Protein AF-A0A4Y1Z6H6-F1 (afdb_monomer_lite)

Organism: NCBI:txid2078

Sequence (70 aa):
MRVPVSISHGESVYIEIDQTDVSASDLKKLLADAPGVVLQDDPAHQIY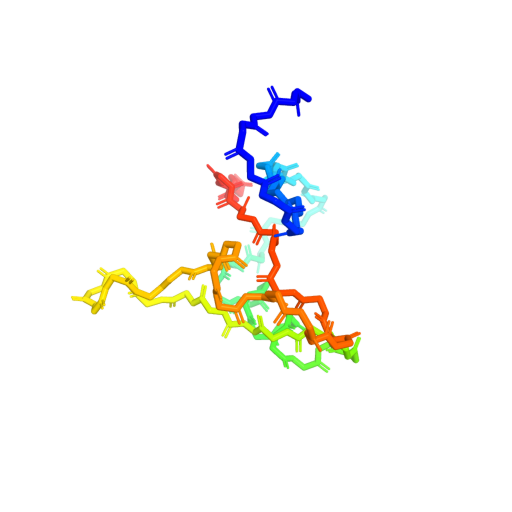PMPASASGKKRFSSVEFAGILM

Structure (mmCIF, N/CA/C/O backbone):
data_AF-A0A4Y1Z6H6-F1
#
_entry.id   AF-A0A4Y1Z6H6-F1
#
loop_
_atom_site.group_PDB
_atom_site.id
_atom_site.type_symbol
_atom_site.label_atom_id
_atom_site.label_alt_id
_atom_site.label_comp_id
_atom_site.label_asym_id
_atom_site.label_entity_id
_atom_site.label_seq_id
_atom_site.pdbx_PDB_ins_code
_atom_site.Cartn_x
_atom_site.Cartn_y
_atom_site.Cartn_z
_atom_site.occupancy
_atom_site.B_iso_or_equiv
_atom_site.auth_seq_id
_atom_site.auth_comp_id
_atom_site.auth_asym_id
_atom_site.auth_atom_id
_atom_site.pdbx_PDB_model_num
ATOM 1 N N . MET A 1 1 ? 3.056 15.680 -5.295 1.00 73.19 1 MET A N 1
ATOM 2 C CA . MET A 1 1 ? 4.497 16.041 -5.302 1.00 73.19 1 MET A CA 1
ATOM 3 C C . MET A 1 1 ? 5.185 15.291 -6.432 1.00 73.19 1 MET A C 1
ATOM 5 O O . MET A 1 1 ? 4.770 14.173 -6.706 1.00 73.19 1 MET A O 1
ATOM 9 N N . ARG A 1 2 ? 6.190 15.873 -7.102 1.00 85.56 2 ARG A N 1
ATOM 10 C CA . ARG A 1 2 ? 6.953 15.171 -8.149 1.00 85.56 2 ARG A CA 1
ATOM 11 C C . ARG A 1 2 ? 8.364 14.890 -7.653 1.00 85.56 2 ARG A C 1
ATOM 13 O O . ARG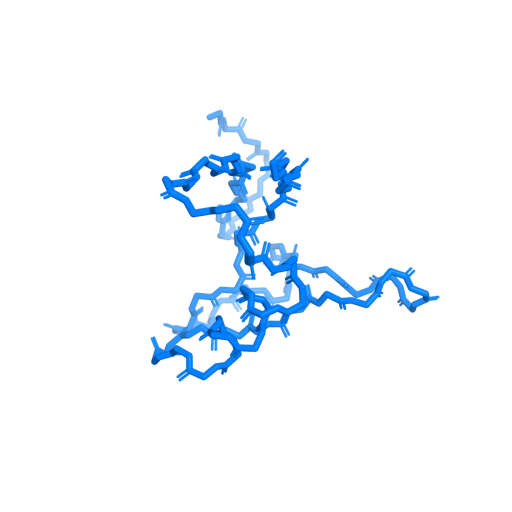 A 1 2 ? 9.059 15.800 -7.218 1.00 85.56 2 ARG A O 1
ATOM 20 N N . VAL A 1 3 ? 8.757 13.630 -7.740 1.00 85.25 3 VAL A N 1
ATOM 21 C CA . VAL A 1 3 ? 10.086 13.120 -7.394 1.00 85.25 3 VAL A CA 1
ATOM 22 C C . VAL A 1 3 ? 10.715 12.498 -8.644 1.00 85.25 3 VAL A C 1
ATOM 24 O O . VAL A 1 3 ? 9.968 12.121 -9.553 1.00 85.25 3 VAL A O 1
ATOM 27 N N . PRO A 1 4 ? 12.055 12.420 -8.748 1.00 86.88 4 PRO A N 1
ATOM 28 C CA . PRO A 1 4 ? 12.740 11.909 -9.935 1.00 86.88 4 PRO A CA 1
ATOM 29 C C . PRO A 1 4 ? 12.646 10.377 -10.023 1.00 86.88 4 PRO A C 1
ATOM 31 O O . PRO A 1 4 ? 13.629 9.657 -9.884 1.00 86.88 4 PRO A O 1
ATOM 34 N N . VAL A 1 5 ? 11.434 9.884 -10.261 1.00 83.00 5 VAL A N 1
ATOM 35 C CA . VAL A 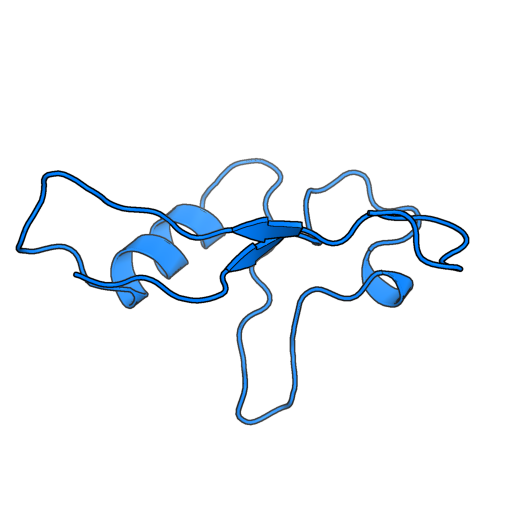1 5 ? 11.107 8.483 -10.526 1.00 83.00 5 VAL A CA 1
ATOM 36 C C . VAL A 1 5 ? 10.619 8.400 -11.969 1.00 83.00 5 VAL A C 1
ATOM 38 O O . VAL A 1 5 ? 9.777 9.192 -12.391 1.00 83.00 5 VAL A O 1
ATOM 41 N N . SER A 1 6 ? 11.190 7.483 -12.750 1.00 82.88 6 SER A N 1
ATOM 42 C CA . SER A 1 6 ? 10.946 7.400 -14.195 1.00 82.88 6 SER A CA 1
ATOM 43 C C . SER A 1 6 ? 9.530 6.932 -14.531 1.00 82.88 6 SER A C 1
ATOM 45 O O . SER A 1 6 ? 8.908 7.474 -15.442 1.00 82.88 6 SER A O 1
ATOM 47 N N . ILE A 1 7 ? 9.029 5.924 -13.814 1.00 80.94 7 ILE A N 1
ATOM 48 C CA . ILE A 1 7 ? 7.724 5.293 -14.032 1.00 80.94 7 ILE A CA 1
ATOM 49 C C . ILE A 1 7 ? 7.173 4.863 -12.663 1.00 80.94 7 ILE A C 1
ATOM 51 O O . ILE A 1 7 ? 7.906 4.263 -11.880 1.00 80.94 7 ILE A O 1
ATOM 55 N N . SER A 1 8 ? 5.882 5.123 -12.420 1.00 80.56 8 SER A N 1
ATOM 56 C CA . SER A 1 8 ? 5.121 4.900 -11.172 1.00 80.56 8 SER A CA 1
ATOM 57 C C . SER A 1 8 ? 5.059 6.098 -10.212 1.00 80.56 8 SER A C 1
ATOM 59 O O . SER A 1 8 ? 5.988 6.898 -10.110 1.00 80.56 8 SER A O 1
ATOM 61 N N . HIS A 1 9 ? 3.933 6.207 -9.503 1.00 85.19 9 HIS A N 1
ATOM 62 C CA . HIS A 1 9 ? 3.673 7.189 -8.449 1.00 85.19 9 HIS A CA 1
ATOM 63 C C . HIS A 1 9 ? 3.602 6.488 -7.097 1.00 85.19 9 HIS A C 1
ATOM 65 O O . HIS A 1 9 ? 3.093 5.377 -7.019 1.00 85.19 9 HIS A O 1
ATOM 71 N N . GLY A 1 10 ? 4.088 7.138 -6.045 1.00 84.06 10 GLY A N 1
ATOM 72 C CA . GLY A 1 10 ? 3.846 6.728 -4.665 1.00 84.06 10 GLY A CA 1
ATOM 73 C C . GLY A 1 10 ? 2.883 7.706 -4.012 1.00 84.06 10 GLY A C 1
ATOM 74 O O . GLY A 1 10 ? 3.018 8.918 -4.201 1.00 84.06 10 GLY A O 1
ATOM 75 N N . GLU A 1 11 ? 1.925 7.183 -3.259 1.00 86.94 11 GLU A N 1
ATOM 76 C CA . GLU A 1 11 ? 0.977 7.989 -2.497 1.00 86.94 11 GLU A CA 1
ATOM 77 C C . GLU A 1 11 ? 0.980 7.532 -1.047 1.00 86.94 11 GLU A C 1
ATOM 79 O O . GLU A 1 11 ? 0.886 6.340 -0.769 1.00 86.94 11 GLU A O 1
ATOM 84 N N . SER A 1 12 ? 1.097 8.505 -0.146 1.00 85.00 12 SER A N 1
ATOM 85 C CA . SER A 1 12 ? 0.925 8.321 1.286 1.00 85.00 12 SER A CA 1
ATOM 86 C C . SER A 1 12 ? -0.529 8.637 1.612 1.00 85.00 12 SER A C 1
ATOM 88 O O . SER A 1 12 ? -0.973 9.768 1.401 1.00 85.00 12 SER A O 1
ATOM 90 N N . VAL A 1 13 ? -1.277 7.629 2.058 1.00 86.00 13 VAL A N 1
ATOM 91 C CA . VAL A 1 13 ? -2.713 7.758 2.332 1.00 86.00 13 VAL A CA 1
ATOM 92 C C . VAL A 1 13 ? -2.981 7.506 3.809 1.00 86.00 13 VAL A C 1
ATOM 94 O O . VAL A 1 13 ? -2.474 6.544 4.390 1.00 86.00 13 VAL A O 1
ATOM 97 N N . TYR A 1 14 ? -3.796 8.378 4.392 1.00 83.62 14 TYR A N 1
ATOM 98 C CA . TYR A 1 14 ? -4.369 8.241 5.724 1.00 83.62 14 TYR A CA 1
ATOM 99 C C . TYR A 1 14 ? -5.888 8.118 5.580 1.00 83.62 14 TYR A C 1
ATOM 101 O O . TYR A 1 14 ? -6.484 8.829 4.768 1.00 83.62 14 TYR A O 1
ATOM 109 N N . ILE A 1 15 ? -6.495 7.188 6.316 1.00 83.81 15 ILE A N 1
ATOM 110 C CA . ILE A 1 15 ? -7.920 6.859 6.202 1.00 83.81 15 ILE A CA 1
ATOM 111 C C . ILE A 1 15 ? -8.536 6.850 7.596 1.00 83.81 15 ILE A C 1
ATOM 113 O O . ILE A 1 15 ? -7.992 6.225 8.503 1.00 83.81 15 ILE A O 1
ATOM 117 N N . GLU A 1 16 ? -9.692 7.495 7.717 1.00 87.00 16 GLU A N 1
ATOM 118 C CA . GLU A 1 16 ? -10.588 7.410 8.870 1.00 87.00 16 GLU A CA 1
ATOM 119 C C . GLU A 1 16 ? -11.847 6.643 8.459 1.00 87.00 16 GLU A C 1
ATOM 121 O O . GLU A 1 16 ? -12.293 6.729 7.310 1.00 87.00 16 GLU A O 1
ATOM 126 N N . ILE A 1 17 ? -12.408 5.874 9.387 1.00 87.56 17 ILE A N 1
ATOM 127 C CA . ILE A 1 17 ? -13.619 5.082 9.169 1.00 87.56 17 ILE A CA 1
ATOM 128 C C . ILE A 1 17 ? -14.578 5.273 10.342 1.00 87.56 17 ILE A C 1
ATOM 130 O O . ILE A 1 17 ? -14.159 5.299 11.493 1.00 87.56 17 ILE A O 1
ATOM 134 N N . ASP A 1 18 ? -15.880 5.334 10.061 1.00 90.31 18 ASP A N 1
ATOM 135 C CA . ASP A 1 18 ? -16.930 5.498 11.081 1.00 90.31 18 ASP A CA 1
ATOM 136 C C . ASP A 1 18 ? -17.262 4.176 11.814 1.00 90.31 18 ASP A C 1
ATOM 138 O O . ASP A 1 18 ? -18.420 3.881 12.113 1.00 90.31 18 ASP A O 1
ATOM 142 N N . GLN A 1 19 ? -16.263 3.322 12.055 1.00 88.12 19 GLN A N 1
ATOM 143 C CA . GLN A 1 19 ? -16.423 2.017 12.705 1.00 88.12 19 GLN A CA 1
ATOM 144 C C . GLN A 1 19 ? -15.339 1.807 13.761 1.00 88.12 19 GLN A C 1
ATOM 146 O O . GLN A 1 19 ? -14.156 1.897 13.456 1.00 88.12 19 GLN A O 1
ATOM 151 N N . THR A 1 20 ? -15.747 1.462 14.984 1.00 84.25 20 THR A N 1
ATOM 152 C CA . THR A 1 20 ? -14.839 1.302 16.135 1.00 84.25 20 THR A CA 1
ATOM 153 C C . THR A 1 20 ? -14.203 -0.084 16.239 1.00 84.25 20 THR A C 1
ATOM 155 O O . THR A 1 20 ? -13.182 -0.240 16.900 1.00 84.25 20 THR A O 1
ATOM 158 N N . ASP A 1 21 ? -14.788 -1.091 15.584 1.00 88.25 21 ASP A N 1
ATOM 159 C CA . ASP A 1 21 ? -14.412 -2.505 15.753 1.00 88.25 21 ASP A CA 1
ATOM 160 C C . ASP A 1 21 ? -13.630 -3.061 14.550 1.00 88.25 21 ASP A C 1
ATOM 162 O O . ASP A 1 21 ? -13.603 -4.268 14.307 1.00 88.25 21 ASP A O 1
ATOM 166 N N . VAL A 1 22 ? -13.003 -2.188 13.761 1.00 89.56 22 VAL A N 1
ATOM 167 C CA . VAL A 1 22 ? -12.236 -2.576 12.572 1.00 89.56 22 VAL A CA 1
ATOM 168 C C . VAL A 1 22 ? -10.751 -2.496 12.875 1.00 89.56 22 VAL A C 1
ATOM 170 O O . VAL A 1 22 ? -10.215 -1.428 13.163 1.00 89.56 22 VAL A O 1
ATOM 173 N N . SER A 1 23 ? -10.057 -3.629 12.757 1.00 89.62 23 SER A N 1
ATOM 174 C CA . SER A 1 23 ? -8.612 -3.642 12.934 1.00 89.62 23 SER A CA 1
ATOM 175 C C . SER A 1 23 ? -7.867 -3.318 11.633 1.00 89.62 23 SER A C 1
ATOM 177 O O . SER A 1 23 ? -8.348 -3.570 10.525 1.00 89.62 23 SER A O 1
ATOM 179 N N . ALA A 1 24 ? -6.612 -2.875 11.742 1.00 86.75 24 ALA A N 1
ATOM 180 C CA . ALA A 1 24 ? -5.737 -2.723 10.581 1.00 86.75 24 ALA A CA 1
ATOM 181 C C . ALA A 1 24 ? -5.543 -4.063 9.846 1.00 86.75 24 ALA A C 1
ATOM 183 O O . ALA A 1 24 ? -5.376 -4.087 8.630 1.00 86.75 24 ALA A O 1
ATOM 184 N N . SER A 1 25 ? -5.605 -5.191 10.564 1.00 89.62 25 SER A N 1
ATOM 185 C CA . SER A 1 25 ? -5.508 -6.520 9.955 1.00 89.62 25 SER A CA 1
ATOM 186 C C . SER A 1 25 ? -6.714 -6.855 9.073 1.00 89.62 25 SER A C 1
ATOM 188 O O . SER A 1 25 ? -6.554 -7.541 8.065 1.00 89.62 25 SER A O 1
ATOM 190 N N . ASP A 1 26 ? -7.898 -6.339 9.401 1.00 91.12 26 ASP A N 1
ATOM 191 C CA . ASP A 1 26 ? -9.115 -6.570 8.620 1.00 91.12 26 ASP A CA 1
ATOM 192 C C . ASP A 1 26 ? -9.090 -5.760 7.327 1.00 91.12 26 ASP A C 1
ATOM 194 O O . ASP A 1 26 ? -9.397 -6.290 6.259 1.00 91.12 26 ASP A O 1
ATOM 198 N N . LEU A 1 27 ? -8.594 -4.522 7.392 1.00 89.94 27 LEU A N 1
ATOM 199 C CA . LEU A 1 27 ? -8.340 -3.706 6.204 1.00 89.94 27 LEU A CA 1
ATOM 200 C C . LEU A 1 27 ? -7.290 -4.346 5.289 1.00 89.94 27 LEU A C 1
ATOM 202 O O . LEU A 1 27 ? -7.485 -4.387 4.076 1.00 89.94 27 LEU A O 1
ATOM 206 N N . LYS A 1 28 ? -6.212 -4.915 5.847 1.00 89.00 28 LYS A N 1
ATOM 207 C CA . LYS A 1 28 ? -5.214 -5.656 5.057 1.00 89.00 28 LYS A CA 1
ATOM 208 C C . LYS A 1 28 ? -5.837 -6.849 4.328 1.00 89.00 28 LYS A C 1
ATOM 210 O O . LYS A 1 28 ? -5.582 -7.019 3.140 1.00 89.00 28 LYS A O 1
ATOM 215 N N . LYS A 1 29 ? -6.679 -7.647 4.999 1.00 92.25 29 LYS A N 1
ATOM 216 C CA . LYS A 1 29 ? -7.394 -8.772 4.362 1.00 92.25 29 LYS A CA 1
ATOM 217 C C . LYS A 1 29 ? -8.301 -8.283 3.232 1.00 92.25 29 LYS A C 1
ATOM 219 O O . LYS A 1 29 ? -8.217 -8.795 2.123 1.00 92.25 29 LYS A O 1
ATOM 224 N N . LEU A 1 30 ? -9.094 -7.241 3.487 1.00 92.19 30 LEU A N 1
ATOM 225 C CA . LEU A 1 30 ? -9.982 -6.649 2.486 1.00 92.19 30 LEU A CA 1
ATOM 226 C C . LEU A 1 30 ? -9.210 -6.175 1.243 1.00 92.19 30 LEU A C 1
ATOM 228 O O . LEU A 1 30 ? -9.628 -6.429 0.116 1.00 92.19 30 LEU A O 1
ATOM 232 N N . LEU A 1 31 ? -8.072 -5.505 1.442 1.00 90.50 31 LEU A N 1
ATOM 233 C CA . LEU A 1 31 ? -7.215 -5.034 0.354 1.00 90.50 31 LEU A CA 1
ATOM 234 C C . LEU A 1 31 ? -6.543 -6.183 -0.404 1.00 90.50 31 LEU A C 1
ATOM 236 O O . LEU A 1 31 ? -6.370 -6.079 -1.616 1.00 90.50 31 LEU A O 1
ATOM 240 N N . ALA A 1 32 ? -6.177 -7.271 0.276 1.00 89.94 32 ALA A N 1
ATOM 241 C CA . ALA A 1 32 ? -5.622 -8.458 -0.371 1.00 89.94 32 ALA A CA 1
ATOM 242 C C . ALA A 1 32 ? -6.627 -9.121 -1.330 1.00 89.94 32 ALA A C 1
ATOM 244 O O . ALA A 1 32 ? -6.224 -9.613 -2.385 1.00 89.94 32 ALA A O 1
ATOM 245 N N . ASP A 1 33 ? -7.919 -9.075 -0.995 1.00 92.69 33 ASP A N 1
ATOM 246 C CA . ASP A 1 33 ? -8.999 -9.651 -1.803 1.00 92.69 33 ASP A CA 1
ATOM 247 C C . ASP A 1 33 ? -9.532 -8.691 -2.887 1.00 92.69 33 ASP A C 1
ATOM 249 O O . ASP A 1 33 ? -10.267 -9.099 -3.793 1.00 92.69 33 ASP A O 1
ATOM 253 N N . ALA A 1 34 ? -9.163 -7.408 -2.833 1.00 90.81 34 ALA A N 1
ATOM 254 C CA . ALA A 1 34 ? -9.675 -6.391 -3.743 1.00 90.81 34 ALA A CA 1
ATOM 255 C C . ALA A 1 34 ? -9.177 -6.595 -5.197 1.00 90.81 34 ALA A C 1
ATOM 257 O O . ALA A 1 34 ? -7.971 -6.731 -5.449 1.00 90.81 34 ALA A O 1
ATOM 258 N N . PRO A 1 35 ? -10.069 -6.555 -6.210 1.00 89.81 35 PRO A N 1
ATOM 259 C CA . PRO A 1 35 ? -9.681 -6.731 -7.605 1.00 89.81 35 PRO A CA 1
ATOM 260 C C . PRO A 1 35 ? -8.639 -5.708 -8.062 1.00 89.81 35 PRO A C 1
ATOM 262 O O . PRO A 1 35 ? -8.842 -4.500 -7.999 1.00 89.81 35 PRO A O 1
ATOM 265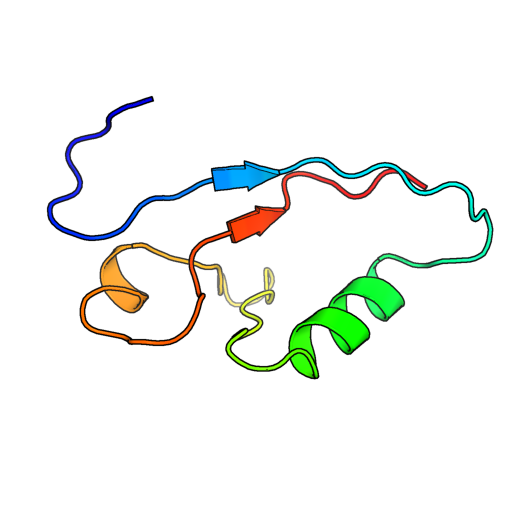 N N . GLY A 1 36 ? -7.522 -6.210 -8.587 1.00 86.25 36 GLY A N 1
ATOM 266 C CA . GLY A 1 36 ? -6.459 -5.366 -9.130 1.00 86.25 36 GLY A CA 1
ATOM 267 C C . GLY A 1 36 ? -5.506 -4.779 -8.088 1.00 86.25 36 GLY A C 1
ATOM 268 O O . GLY A 1 36 ? -4.551 -4.126 -8.502 1.00 86.25 36 GLY A O 1
ATOM 269 N N . VAL A 1 37 ? -5.696 -5.056 -6.796 1.00 89.12 37 VAL A N 1
ATOM 270 C CA . VAL A 1 37 ? -4.761 -4.697 -5.721 1.00 89.12 37 VAL A CA 1
ATOM 271 C C . VAL A 1 37 ? -3.747 -5.824 -5.517 1.00 89.12 37 VAL A C 1
ATOM 273 O O . VAL A 1 37 ? -4.039 -7.001 -5.737 1.00 89.12 37 VAL A O 1
ATOM 276 N N . VAL A 1 38 ? -2.517 -5.463 -5.153 1.00 89.00 38 VAL A N 1
ATOM 277 C CA . VAL A 1 38 ? -1.501 -6.400 -4.661 1.00 89.00 38 VAL A CA 1
ATOM 278 C C . VAL A 1 38 ? -1.008 -5.880 -3.318 1.00 89.00 38 VAL A C 1
ATOM 280 O O . VAL A 1 38 ? -0.375 -4.826 -3.265 1.00 89.00 38 VAL A O 1
ATOM 283 N N . LEU A 1 39 ? -1.289 -6.616 -2.242 1.00 89.00 39 LEU A N 1
ATOM 284 C CA . LEU A 1 39 ? -0.828 -6.253 -0.905 1.00 89.00 39 LEU A CA 1
ATOM 285 C C . LEU A 1 39 ? 0.673 -6.555 -0.760 1.00 89.00 39 LEU A C 1
ATOM 287 O O . LEU A 1 39 ? 1.109 -7.688 -0.960 1.00 89.00 39 LEU A O 1
ATOM 291 N N . GLN A 1 40 ? 1.457 -5.539 -0.400 1.00 89.62 40 GLN A N 1
ATOM 292 C CA . GLN A 1 40 ? 2.870 -5.655 -0.035 1.00 89.62 40 GLN A CA 1
ATOM 293 C C . GLN A 1 40 ? 3.063 -4.976 1.321 1.00 89.62 40 GLN A C 1
ATOM 295 O O . GLN A 1 40 ? 3.157 -3.757 1.382 1.00 89.62 40 GLN A O 1
ATOM 300 N N . ASP A 1 41 ? 3.048 -5.752 2.400 1.00 89.62 41 ASP A N 1
ATOM 301 C CA . ASP A 1 41 ? 3.083 -5.227 3.769 1.00 89.62 41 ASP A CA 1
ATOM 302 C C . ASP A 1 41 ? 3.723 -6.271 4.697 1.00 89.62 41 ASP A C 1
ATOM 304 O O . ASP A 1 41 ? 3.039 -7.025 5.391 1.00 89.62 41 ASP A O 1
ATOM 308 N N . ASP A 1 42 ? 5.054 -6.363 4.633 1.00 89.44 42 ASP A N 1
ATOM 309 C CA . ASP A 1 42 ? 5.861 -7.182 5.543 1.00 89.44 42 ASP A CA 1
ATOM 310 C C . ASP A 1 42 ? 7.101 -6.396 6.007 1.00 89.44 42 ASP A C 1
ATOM 312 O O . ASP A 1 42 ? 8.177 -6.486 5.402 1.00 89.44 42 ASP A O 1
ATOM 316 N N . PRO A 1 43 ? 6.967 -5.609 7.090 1.00 88.19 43 PRO A N 1
ATOM 317 C CA . PRO A 1 43 ? 8.063 -4.816 7.638 1.00 88.19 43 PRO A CA 1
ATOM 318 C C . PRO A 1 43 ? 9.254 -5.634 8.143 1.00 88.19 43 PRO A C 1
ATOM 320 O O . PRO A 1 43 ? 10.381 -5.141 8.111 1.00 88.19 43 PRO A O 1
ATOM 323 N N . ALA A 1 44 ? 9.033 -6.875 8.592 1.00 93.75 44 ALA A N 1
ATOM 324 C CA . ALA A 1 44 ? 10.102 -7.725 9.116 1.00 93.75 44 ALA A CA 1
ATOM 325 C C . ALA A 1 44 ? 11.105 -8.109 8.017 1.00 93.75 44 ALA A C 1
ATOM 327 O O . ALA A 1 44 ? 12.300 -8.227 8.283 1.00 93.75 44 ALA A O 1
ATOM 328 N N . HIS A 1 45 ? 10.622 -8.231 6.778 1.00 93.19 45 HIS A N 1
ATOM 329 C CA . HIS A 1 45 ? 11.431 -8.510 5.591 1.00 93.19 45 HIS A CA 1
ATOM 330 C C . HIS A 1 45 ? 11.579 -7.299 4.655 1.00 93.19 45 HIS A C 1
ATOM 332 O O . HIS A 1 45 ? 12.044 -7.451 3.526 1.00 93.19 45 HIS A O 1
ATOM 338 N N . GLN A 1 46 ? 11.209 -6.098 5.116 1.00 90.94 46 GLN A N 1
ATOM 339 C CA . GLN A 1 46 ? 11.301 -4.837 4.369 1.00 90.94 46 GLN A CA 1
ATOM 340 C C . GLN A 1 46 ? 10.519 -4.828 3.041 1.00 90.94 46 GLN A C 1
ATOM 342 O O . GLN A 1 46 ? 10.932 -4.200 2.062 1.00 90.94 46 GLN A O 1
ATOM 347 N N . ILE A 1 47 ? 9.383 -5.524 2.991 1.00 88.81 47 ILE A N 1
ATOM 348 C CA . ILE A 1 47 ? 8.536 -5.589 1.801 1.00 88.81 47 ILE A CA 1
ATOM 349 C C . ILE A 1 47 ? 7.464 -4.508 1.872 1.00 88.81 47 ILE A C 1
ATOM 351 O O . ILE A 1 47 ? 6.537 -4.580 2.680 1.00 88.81 47 ILE A O 1
ATOM 355 N N . TYR A 1 48 ? 7.580 -3.552 0.954 1.00 88.56 48 TYR A N 1
ATOM 356 C CA . TYR A 1 48 ? 6.658 -2.436 0.778 1.00 88.56 48 TYR A CA 1
ATOM 357 C C . TYR A 1 48 ? 6.387 -2.190 -0.714 1.00 88.56 48 TYR A C 1
ATOM 359 O O . TYR A 1 48 ? 7.176 -2.627 -1.567 1.00 88.56 48 TYR A O 1
ATOM 367 N N . PRO A 1 49 ? 5.305 -1.473 -1.055 1.00 87.50 49 PRO A N 1
ATOM 368 C CA . PRO A 1 49 ? 5.057 -0.984 -2.405 1.00 87.50 49 PRO A CA 1
ATOM 369 C C . PRO A 1 49 ? 6.220 -0.086 -2.848 1.00 87.50 49 PRO A C 1
ATOM 371 O O . PRO A 1 49 ? 6.504 0.922 -2.209 1.00 87.50 49 PRO A O 1
ATOM 374 N N . MET A 1 50 ? 6.924 -0.439 -3.927 1.00 86.06 50 MET A N 1
ATOM 375 C CA . MET A 1 50 ? 8.055 0.355 -4.423 1.00 86.06 50 MET A CA 1
ATOM 376 C C . MET A 1 50 ? 7.904 0.665 -5.915 1.00 86.06 50 MET A C 1
ATOM 378 O O . MET A 1 50 ? 7.562 -0.224 -6.697 1.00 86.06 50 MET A O 1
ATOM 382 N N . PRO A 1 51 ? 8.249 1.882 -6.375 1.00 82.75 51 PRO A N 1
ATOM 383 C CA . PRO A 1 51 ? 8.153 2.230 -7.793 1.00 82.75 51 PRO A CA 1
ATOM 384 C C . PRO A 1 51 ? 8.911 1.271 -8.722 1.00 82.75 51 PRO A C 1
ATOM 386 O O . PRO A 1 51 ? 8.399 0.882 -9.772 1.00 82.75 51 PRO A O 1
ATOM 389 N N . ALA A 1 52 ? 10.102 0.828 -8.305 1.00 83.88 52 ALA A N 1
ATOM 390 C CA . ALA A 1 52 ? 10.921 -0.118 -9.061 1.00 83.88 52 ALA A CA 1
ATOM 391 C C . ALA A 1 52 ? 10.225 -1.475 -9.270 1.00 83.88 52 ALA A C 1
ATOM 393 O O . ALA A 1 52 ? 10.366 -2.078 -10.331 1.00 83.88 52 ALA A O 1
ATOM 394 N N . SER A 1 53 ? 9.452 -1.944 -8.286 1.00 81.69 53 SER A N 1
ATOM 395 C CA . SER A 1 53 ? 8.721 -3.212 -8.368 1.00 81.69 53 SER A CA 1
ATOM 396 C C . SER A 1 53 ? 7.341 -3.065 -9.022 1.00 81.69 53 SER A C 1
ATOM 398 O O . SER A 1 53 ? 6.787 -4.069 -9.476 1.00 81.69 53 SER A O 1
ATOM 400 N N . ALA A 1 54 ? 6.792 -1.848 -9.09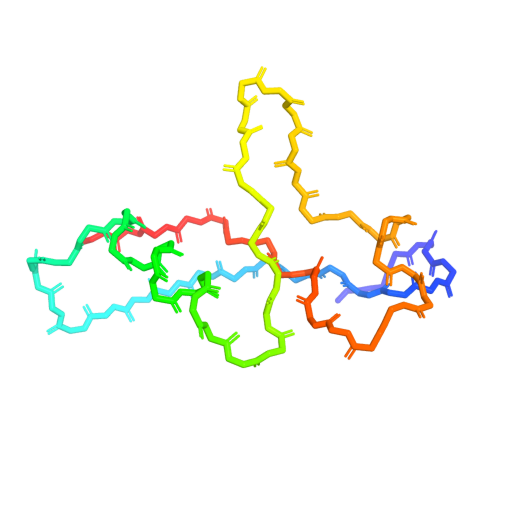5 1.00 81.81 54 ALA A N 1
ATOM 401 C CA . ALA A 1 54 ? 5.497 -1.529 -9.700 1.00 81.81 54 ALA A CA 1
ATOM 402 C C . ALA A 1 54 ? 5.571 -1.232 -11.213 1.00 81.81 54 ALA A C 1
ATOM 404 O O . ALA A 1 54 ? 4.590 -1.423 -11.934 1.00 81.81 54 ALA A O 1
ATOM 405 N N . SER A 1 55 ? 6.722 -0.772 -11.711 1.00 80.25 55 SER A N 1
ATOM 406 C CA . SER A 1 55 ? 6.895 -0.371 -13.112 1.00 80.25 55 SER A CA 1
ATOM 407 C C . SER A 1 55 ? 6.504 -1.478 -14.105 1.00 80.25 55 SER A C 1
ATOM 409 O O . SER A 1 55 ? 6.903 -2.635 -13.970 1.00 80.25 55 SER A O 1
ATOM 411 N N . GLY A 1 56 ? 5.695 -1.128 -15.111 1.00 77.88 56 GLY A N 1
ATOM 412 C CA . GLY A 1 56 ? 5.233 -2.052 -16.157 1.00 77.88 56 GLY A CA 1
ATOM 413 C C . GLY A 1 56 ? 4.124 -3.028 -15.738 1.00 77.88 56 GLY A C 1
ATOM 414 O O . GLY A 1 56 ? 3.659 -3.809 -16.572 1.00 77.88 56 GLY A O 1
ATOM 415 N N . LYS A 1 57 ? 3.655 -2.990 -14.483 1.00 78.62 57 LYS A N 1
ATOM 416 C CA . LYS A 1 57 ? 2.523 -3.806 -14.019 1.00 78.62 57 LYS A CA 1
ATOM 417 C C . LYS A 1 57 ? 1.195 -3.083 -14.249 1.00 78.62 57 LYS A C 1
ATOM 419 O O . LYS A 1 57 ? 1.090 -1.872 -14.112 1.00 78.62 57 LYS A O 1
ATOM 424 N N . LYS A 1 58 ? 0.153 -3.855 -14.581 1.00 73.38 58 LYS A N 1
ATOM 425 C CA . LYS A 1 58 ? -1.224 -3.349 -14.760 1.00 73.38 58 LYS A CA 1
ATOM 426 C C . LYS A 1 58 ? -2.026 -3.254 -13.454 1.00 73.38 58 LYS A C 1
ATOM 428 O O . LYS A 1 58 ? -3.113 -2.691 -13.460 1.00 73.38 58 LYS A O 1
ATOM 433 N N . ARG A 1 59 ? -1.538 -3.864 -12.371 1.00 62.44 59 ARG A N 1
ATOM 434 C CA . ARG A 1 59 ? -2.211 -3.910 -11.063 1.00 62.44 59 ARG A CA 1
ATOM 435 C C . ARG A 1 59 ? -1.723 -2.766 -10.173 1.00 62.44 59 ARG A C 1
ATOM 437 O O . ARG A 1 59 ? -0.573 -2.353 -10.296 1.00 62.44 59 ARG A O 1
ATOM 444 N N . PHE A 1 60 ? -2.590 -2.285 -9.288 1.00 62.47 60 PHE A N 1
ATOM 445 C CA . PHE A 1 60 ? -2.281 -1.253 -8.304 1.00 62.47 60 PHE A CA 1
ATOM 446 C C . PHE A 1 60 ? -1.348 -1.834 -7.237 1.00 62.47 60 PHE A C 1
ATOM 448 O O . PHE A 1 60 ? -1.704 -2.786 -6.543 1.00 62.47 60 PHE A O 1
ATOM 455 N N . SER A 1 61 ? -0.140 -1.285 -7.131 1.00 58.84 61 SER A N 1
ATOM 456 C CA . SER A 1 61 ? 0.885 -1.782 -6.206 1.00 58.84 61 SER A CA 1
ATOM 457 C C . SER A 1 61 ? 1.745 -0.663 -5.619 1.00 58.84 61 SER A C 1
ATOM 459 O O . SER A 1 61 ? 2.924 -0.890 -5.384 1.00 58.84 61 SER A O 1
ATOM 461 N N . SER A 1 62 ? 1.229 0.565 -5.494 1.00 57.72 62 SER A N 1
ATOM 462 C CA . SER A 1 62 ? 2.058 1.729 -5.122 1.00 57.72 62 SER A CA 1
ATOM 463 C C . SER A 1 62 ? 1.376 2.712 -4.159 1.00 57.72 62 SER A C 1
ATOM 465 O O . SER A 1 62 ? 1.731 3.887 -4.106 1.00 57.72 62 SER A O 1
ATOM 467 N N . VAL A 1 63 ? 0.392 2.233 -3.393 1.00 55.25 63 VAL A N 1
ATOM 468 C CA . VAL A 1 63 ? -0.216 3.005 -2.300 1.00 55.25 63 VAL A CA 1
ATOM 469 C C . VAL A 1 63 ? 0.448 2.577 -1.002 1.00 55.25 63 VAL A C 1
ATOM 471 O O . VAL A 1 63 ? 0.359 1.412 -0.620 1.00 55.25 63 VAL A O 1
ATOM 474 N N . GLU A 1 64 ? 1.124 3.510 -0.348 1.00 52.50 64 GLU A N 1
ATOM 475 C CA . GLU A 1 64 ? 1.713 3.323 0.970 1.00 52.50 64 GLU A CA 1
ATOM 476 C C . GLU A 1 64 ? 0.744 3.913 2.004 1.00 52.50 64 GLU A C 1
ATOM 478 O O . GLU A 1 64 ? 0.477 5.116 2.030 1.00 52.50 64 GLU A O 1
ATOM 483 N N . PHE A 1 65 ? 0.156 3.066 2.847 1.00 53.88 65 PHE A N 1
ATOM 484 C CA . PHE A 1 65 ? -0.719 3.535 3.920 1.00 53.88 65 PHE A CA 1
ATOM 485 C C . PHE A 1 65 ? 0.153 4.043 5.067 1.00 53.88 65 PHE A C 1
ATOM 487 O O . PHE A 1 65 ? 0.831 3.260 5.727 1.00 53.88 65 PHE A O 1
ATOM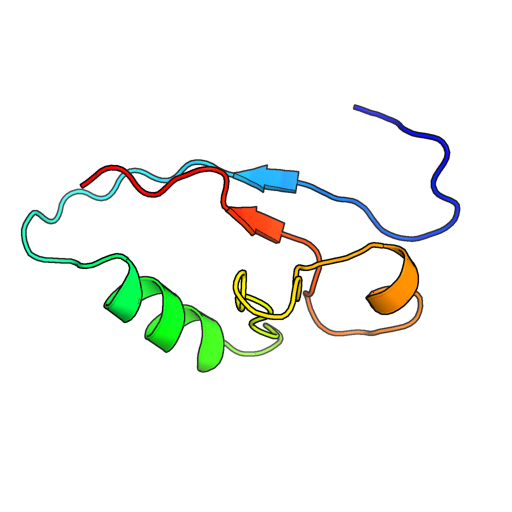 494 N N . ALA A 1 66 ? 0.146 5.354 5.308 1.00 42.12 66 ALA A N 1
ATOM 495 C CA . ALA A 1 66 ? 1.013 5.982 6.309 1.00 42.12 66 ALA A CA 1
ATOM 496 C C . ALA A 1 66 ? 0.463 5.921 7.744 1.00 42.12 66 ALA A C 1
ATOM 498 O O . ALA A 1 66 ? 1.051 6.479 8.666 1.00 42.12 66 ALA A O 1
ATOM 499 N N . GLY A 1 67 ? -0.642 5.214 7.954 1.00 40.59 67 GLY A N 1
ATOM 500 C CA . GLY A 1 67 ? -1.227 4.990 9.266 1.00 40.59 67 GLY A CA 1
ATOM 501 C C . GLY A 1 67 ? -2.725 4.776 9.143 1.00 40.59 67 GLY A C 1
ATOM 502 O O . GLY A 1 67 ? -3.404 5.503 8.424 1.00 40.59 67 GLY A O 1
ATOM 503 N N . ILE A 1 68 ? -3.226 3.760 9.838 1.00 40.41 68 ILE A N 1
ATOM 504 C CA . ILE A 1 68 ? -4.650 3.587 10.120 1.00 40.41 68 ILE A CA 1
ATOM 505 C C . ILE A 1 68 ? -4.771 3.892 11.610 1.00 40.41 68 ILE A C 1
ATOM 507 O O . ILE A 1 68 ? -4.299 3.099 12.428 1.00 40.41 68 ILE A O 1
ATOM 511 N N . LEU A 1 69 ? -5.309 5.061 11.956 1.00 36.91 69 LEU A N 1
ATOM 512 C CA . LEU A 1 69 ? -5.747 5.320 13.324 1.00 36.91 69 LEU A CA 1
ATOM 513 C C . LEU A 1 69 ? -7.185 4.801 13.436 1.00 36.91 69 LEU A C 1
ATOM 515 O O . LEU A 1 69 ? -7.996 5.066 12.550 1.00 36.91 69 LEU A O 1
ATOM 519 N N . MET A 1 70 ? -7.448 4.014 14.478 1.00 43.53 70 MET A N 1
ATOM 520 C CA . MET A 1 70 ? -8.791 3.560 14.860 1.00 43.53 70 MET A CA 1
ATOM 521 C C . MET A 1 70 ? -9.439 4.582 15.781 1.00 43.53 70 MET A C 1
ATOM 523 O O . MET A 1 70 ? -8.688 5.161 16.603 1.00 43.53 70 MET A O 1
#

Secondary structure (DSSP, 8-state):
---S-SS---EEEEE--S-SS--HHHHHHHHHHSTTB----BGGGTB---HHHHTT-SSB--EEEEEE--

pLDDT: mean 80.4, std 14.64, range [36.91, 93.75]

Radius of gyration: 13.25 Å; chains: 1; bounding box: 30×26×32 Å

InterPro domains:
  IPR012280 Semialdehyde dehydrogenase, dimerisation domain [PF02774] (2-63)

Foldseek 3Di:
DDDPQPADDAAADEDDDPDDPDDPVNVLVVQCPDPLHHDFDDVVVPTAQDRVVCPPDPGDRHYDHPDYDD